Protein AF-A0A7J7ML33-F1 (afdb_monomer_lite)

Radius of gyration: 16.5 Å; chains: 1; bounding box: 50×35×47 Å

Sequence (182 aa):
MQATFITIQPHYPYSQLNVNDNNDATIRLLQSLNHAKVLHLCSLSTKIIAKQLRGDLSMSLSNLENLNLYTSLFKNEVKEIGSFILRTPDLRTLFLIQSIKDTQPNSTVASDIVSSEYWESLNHVFIHQLKMVKVSVFGSGGNNFLFLKCLVKHVKLLKELTILYSLGGVQTAQGIRQKLKK

Secondary structure (DSSP, 8-state):
-PPPEEEE-PPSS-----TTS--HHHHHHHHHHTT-SEEEEEHHHHHHHHHHHHH-SS---TT--EEEEE----HHHHHHHHHHHTT-TT--EEEE---GGG------S---PPPHHHHHHTHHHHTTT--EEEEEEETT-HHHHHHHHHHHHH-TT--EEEEEEE-TTS---EEEEEE---

Foldseek 3Di:
DDADEDEDDDDDDDPDPVLPDPDPVLVVVLVSLLRHQEYADEAVRLVSNLVVLVVDPPAANQSHQYYHYQDDCAPVCVSSVLSNLQRHQQHAEYEHHYDPVPPDDDPPPPRPQDDLVSLVVSLVRHLARHAEYEYEDEPPRNNVVSNVVSNVVRNPNHQWYWYFYDDPDDPDRDIDIDGDDD

pLDDT: mean 73.06, std 17.01, range [34.53, 93.88]

Structure (mmCIF, N/CA/C/O backbone):
data_AF-A0A7J7ML33-F1
#
_entry.id   AF-A0A7J7ML33-F1
#
loop_
_atom_site.group_PDB
_atom_site.id
_atom_site.type_symbol
_atom_site.label_atom_id
_atom_site.label_alt_id
_atom_site.label_comp_id
_atom_site.label_asym_id
_atom_site.label_entity_id
_atom_site.label_seq_id
_atom_site.pdbx_PDB_ins_code
_atom_site.Cartn_x
_atom_site.Cartn_y
_atom_site.Cartn_z
_atom_site.occupancy
_atom_site.B_iso_or_equiv
_atom_site.auth_seq_id
_atom_site.auth_comp_id
_atom_site.auth_asym_id
_atom_site.auth_atom_id
_atom_site.pdbx_PDB_model_num
ATOM 1 N N . MET A 1 1 ? -24.793 -8.110 -4.482 1.00 38.66 1 MET A N 1
ATOM 2 C CA . MET A 1 1 ? -23.817 -7.162 -5.066 1.00 38.66 1 MET A CA 1
ATOM 3 C C . MET A 1 1 ? -22.628 -7.969 -5.574 1.00 38.66 1 MET A C 1
ATOM 5 O O . MET A 1 1 ? -21.970 -8.601 -4.758 1.00 38.66 1 MET A O 1
ATOM 9 N N . GLN A 1 2 ? -22.410 -8.039 -6.890 1.00 41.44 2 GLN A N 1
ATOM 10 C CA . GLN A 1 2 ? -21.243 -8.716 -7.477 1.00 41.44 2 GLN A CA 1
ATOM 11 C C . GLN A 1 2 ? -19.985 -7.871 -7.217 1.00 41.44 2 GLN A C 1
ATOM 13 O O . GLN A 1 2 ? -20.019 -6.654 -7.383 1.00 41.44 2 GLN A O 1
ATOM 18 N N . ALA A 1 3 ? -18.899 -8.490 -6.751 1.00 44.09 3 ALA A N 1
ATOM 19 C CA . ALA A 1 3 ? -17.609 -7.819 -6.617 1.00 44.09 3 ALA A CA 1
ATOM 20 C C . ALA A 1 3 ? -16.869 -7.893 -7.957 1.00 44.09 3 ALA A C 1
ATOM 22 O O . ALA A 1 3 ? -16.643 -8.984 -8.474 1.00 44.09 3 ALA A O 1
ATOM 23 N N . THR A 1 4 ? -16.504 -6.741 -8.518 1.00 70.25 4 THR A N 1
ATOM 24 C CA . THR A 1 4 ? -15.703 -6.672 -9.745 1.00 70.25 4 THR A CA 1
ATOM 25 C C . THR A 1 4 ? -14.228 -6.842 -9.390 1.00 70.25 4 THR A C 1
ATOM 27 O O . THR A 1 4 ? -13.670 -6.039 -8.633 1.00 70.25 4 THR A O 1
ATOM 30 N N . PHE A 1 5 ? -13.611 -7.896 -9.926 1.00 60.81 5 PHE A N 1
ATOM 31 C CA . PHE A 1 5 ? -12.195 -8.219 -9.753 1.00 60.81 5 PHE A CA 1
ATOM 32 C C . PHE A 1 5 ? -11.435 -7.865 -11.028 1.00 60.81 5 PHE A C 1
ATOM 34 O O . PHE A 1 5 ? -11.774 -8.367 -12.098 1.00 60.81 5 PHE A O 1
ATOM 41 N N . ILE A 1 6 ? -10.394 -7.039 -10.914 1.00 75.00 6 ILE A N 1
ATOM 42 C CA . ILE A 1 6 ? -9.516 -6.716 -12.042 1.00 75.00 6 ILE A CA 1
ATOM 43 C C . ILE A 1 6 ? -8.103 -7.208 -11.728 1.00 75.00 6 ILE A C 1
ATOM 45 O O . ILE A 1 6 ? -7.482 -6.810 -10.740 1.00 75.00 6 ILE A O 1
ATOM 49 N N . THR A 1 7 ? -7.595 -8.090 -12.588 1.00 65.94 7 THR A N 1
ATOM 50 C CA . THR A 1 7 ? -6.215 -8.583 -12.539 1.00 65.94 7 THR A CA 1
ATOM 51 C C . THR A 1 7 ? -5.522 -8.202 -13.834 1.00 65.94 7 THR A C 1
ATOM 53 O O . THR A 1 7 ? -5.966 -8.599 -14.908 1.00 65.94 7 THR A O 1
ATOM 56 N N . ILE A 1 8 ? -4.431 -7.442 -13.733 1.00 66.75 8 ILE A N 1
ATOM 57 C CA . ILE A 1 8 ? -3.614 -7.070 -14.890 1.00 66.75 8 ILE A CA 1
ATOM 58 C C . ILE A 1 8 ? -2.278 -7.796 -14.753 1.00 66.75 8 ILE A C 1
ATOM 60 O O . ILE A 1 8 ? -1.434 -7.431 -13.932 1.00 66.75 8 ILE A O 1
ATOM 64 N N . GLN A 1 9 ? -2.106 -8.855 -15.545 1.00 51.16 9 GLN A N 1
ATOM 65 C CA . GLN A 1 9 ? -0.847 -9.586 -15.668 1.00 51.16 9 GLN A CA 1
ATOM 66 C C . GLN A 1 9 ? -0.176 -9.252 -17.005 1.00 51.16 9 GLN A C 1
ATOM 68 O O . GLN A 1 9 ? -0.860 -9.168 -18.025 1.00 51.16 9 GLN A O 1
ATOM 73 N N . PRO A 1 10 ? 1.152 -9.062 -17.035 1.00 45.62 10 PRO A N 1
ATOM 74 C CA . PRO A 1 10 ? 1.865 -8.872 -18.283 1.00 45.62 10 PRO A CA 1
ATOM 75 C C . PRO A 1 10 ? 1.977 -10.219 -19.004 1.00 45.62 10 PRO A C 1
ATOM 77 O O . PRO A 1 10 ? 2.482 -11.191 -18.441 1.00 45.62 10 PRO A O 1
ATOM 80 N N . HIS A 1 11 ? 1.547 -10.265 -20.263 1.00 40.59 11 HIS A N 1
ATOM 81 C CA . HIS A 1 11 ? 1.938 -11.335 -21.174 1.00 40.59 11 HIS A CA 1
ATOM 82 C C . HIS A 1 11 ? 3.412 -11.112 -21.547 1.00 40.59 11 HIS A C 1
ATOM 84 O O . HIS A 1 11 ? 3.773 -10.062 -22.079 1.00 40.59 11 HIS A O 1
ATOM 90 N N . TYR A 1 12 ? 4.287 -12.063 -21.215 1.00 34.53 12 TYR A N 1
ATOM 91 C CA . TYR A 1 12 ? 5.678 -12.037 -21.675 1.00 34.53 12 TYR A CA 1
ATOM 92 C C . TYR A 1 12 ? 5.764 -12.419 -23.170 1.00 34.53 12 TYR A C 1
ATOM 94 O O . TYR A 1 12 ? 4.980 -13.272 -23.593 1.00 34.53 12 TYR A O 1
ATOM 102 N N . PRO A 1 13 ? 6.735 -11.882 -23.945 1.00 43.66 13 PRO A N 1
ATOM 103 C CA . PRO A 1 13 ? 7.772 -10.930 -23.547 1.00 43.66 13 PRO A CA 1
ATOM 104 C C . PRO A 1 13 ? 7.552 -9.530 -24.154 1.00 43.66 13 PRO A C 1
ATOM 106 O O . PRO A 1 13 ? 7.357 -9.379 -25.352 1.00 43.66 13 PRO A O 1
ATOM 109 N N . TYR A 1 14 ? 7.651 -8.499 -23.312 1.00 43.28 14 TYR A N 1
ATOM 110 C CA . TYR A 1 14 ? 8.005 -7.121 -23.684 1.00 43.28 14 TYR A CA 1
ATOM 111 C C . TYR A 1 14 ? 7.384 -6.537 -24.969 1.00 43.28 14 TYR A C 1
ATOM 113 O O . TYR A 1 14 ? 8.100 -6.023 -25.826 1.00 43.28 14 TYR A O 1
ATOM 121 N N . SER A 1 15 ? 6.059 -6.473 -25.079 1.00 36.44 15 SER A N 1
ATOM 122 C CA . SER A 1 15 ? 5.465 -5.419 -25.907 1.00 36.44 15 SER A CA 1
ATOM 123 C C . SER A 1 15 ? 5.422 -4.142 -25.077 1.00 36.44 15 SER A C 1
ATOM 125 O O . SER A 1 15 ? 4.685 -4.044 -24.093 1.00 36.44 15 SER A O 1
ATOM 127 N N . GLN A 1 16 ? 6.271 -3.191 -25.456 1.00 39.41 16 GLN A N 1
ATOM 128 C CA . GLN A 1 16 ? 6.279 -1.829 -24.951 1.00 39.41 16 GLN A CA 1
ATOM 129 C C . GLN A 1 16 ? 4.852 -1.271 -25.003 1.00 39.41 16 GLN A C 1
ATOM 131 O O . GLN A 1 16 ? 4.360 -0.891 -26.063 1.00 39.41 16 GLN A O 1
ATOM 136 N N . LEU A 1 17 ? 4.179 -1.195 -23.854 1.00 40.09 17 LEU A N 1
ATOM 137 C CA . LEU A 1 17 ? 3.131 -0.201 -23.686 1.00 40.09 17 LEU A CA 1
ATOM 138 C C . LEU A 1 17 ? 3.865 1.137 -23.726 1.00 40.09 17 LEU A C 1
ATOM 140 O O . LEU A 1 17 ? 4.398 1.600 -22.719 1.00 40.09 17 LEU A O 1
ATOM 144 N N . ASN A 1 18 ? 3.998 1.698 -24.926 1.00 38.00 18 ASN A N 1
ATOM 145 C CA . ASN A 1 18 ? 4.492 3.045 -25.120 1.00 38.00 18 ASN A CA 1
ATOM 146 C C . ASN A 1 18 ? 3.390 3.988 -24.627 1.00 38.00 18 ASN A C 1
ATOM 148 O O . ASN A 1 18 ? 2.486 4.376 -25.361 1.00 38.00 18 ASN A O 1
ATOM 152 N N . VAL A 1 19 ? 3.415 4.277 -23.325 1.00 44.84 19 VAL A N 1
ATOM 153 C CA . VAL A 1 19 ? 2.454 5.139 -22.620 1.00 44.84 19 VAL A CA 1
ATOM 154 C C . VAL A 1 19 ? 2.771 6.618 -22.887 1.00 44.84 19 VAL A C 1
ATOM 156 O O . VAL A 1 19 ? 2.958 7.409 -21.955 1.00 44.84 19 VAL A O 1
ATOM 159 N N . ASN A 1 20 ? 2.917 6.956 -24.167 1.00 43.97 20 ASN A N 1
ATOM 160 C CA . ASN A 1 20 ? 2.965 8.323 -24.674 1.00 43.97 20 ASN A CA 1
ATOM 161 C C . ASN A 1 20 ? 1.763 8.653 -25.563 1.00 43.97 20 ASN A C 1
ATOM 163 O O . ASN A 1 20 ? 1.494 9.833 -25.755 1.00 43.97 20 ASN A O 1
ATOM 167 N N . ASP A 1 21 ? 0.993 7.655 -25.999 1.00 45.62 21 ASP A N 1
ATOM 168 C CA . ASP A 1 21 ? -0.272 7.914 -26.669 1.00 45.62 21 ASP A CA 1
ATOM 169 C C . ASP A 1 21 ? -1.417 7.838 -25.666 1.00 45.62 21 ASP A C 1
ATOM 171 O O . ASP A 1 21 ? -1.584 6.864 -24.924 1.00 45.62 21 ASP A O 1
ATOM 175 N N . ASN A 1 22 ? -2.203 8.907 -25.659 1.00 53.00 22 ASN A N 1
ATOM 176 C CA . ASN A 1 22 ? -3.449 9.106 -24.934 1.00 53.00 22 ASN A CA 1
ATOM 177 C C . ASN A 1 22 ? -4.541 8.169 -25.501 1.00 53.00 22 ASN A C 1
ATOM 179 O O . ASN A 1 22 ? -5.593 8.601 -25.963 1.00 53.00 22 ASN A O 1
ATOM 183 N N . ASN A 1 23 ? -4.238 6.872 -25.571 1.00 63.03 23 ASN A N 1
ATOM 184 C CA . ASN A 1 23 ? -5.041 5.879 -26.260 1.00 63.03 23 ASN A CA 1
ATOM 185 C C . ASN A 1 23 ? -6.298 5.581 -25.445 1.00 63.03 23 ASN A C 1
ATOM 187 O O . ASN A 1 23 ? -6.225 5.321 -24.243 1.00 63.03 23 ASN A O 1
ATOM 191 N N . ASP A 1 24 ? -7.438 5.550 -26.135 1.00 68.75 24 ASP A N 1
ATOM 192 C CA . ASP A 1 24 ? -8.776 5.197 -25.634 1.00 68.75 24 ASP A CA 1
ATOM 193 C C . ASP A 1 24 ? -8.754 3.952 -24.716 1.00 68.75 24 ASP A C 1
ATOM 195 O O . ASP A 1 24 ? -9.444 3.884 -23.702 1.00 68.75 24 ASP A O 1
ATOM 199 N N . ALA A 1 25 ? -7.852 3.000 -24.982 1.00 71.81 25 ALA A N 1
ATOM 200 C CA . ALA A 1 25 ? -7.611 1.829 -24.138 1.00 71.81 25 ALA A CA 1
ATOM 201 C C . ALA A 1 25 ? -7.177 2.163 -22.695 1.00 71.81 25 ALA A C 1
ATOM 203 O O . ALA A 1 25 ? -7.656 1.531 -21.755 1.00 71.81 25 ALA A O 1
ATOM 204 N N . THR A 1 26 ? -6.301 3.150 -22.496 1.00 70.69 26 THR A N 1
ATOM 205 C CA . THR A 1 26 ? -5.850 3.585 -21.164 1.00 70.69 26 THR A CA 1
ATOM 206 C C . THR A 1 26 ? -6.989 4.258 -20.410 1.00 70.69 26 THR A C 1
ATOM 208 O O . THR A 1 26 ? -7.211 3.945 -19.244 1.00 70.69 26 THR A O 1
ATOM 211 N N . ILE A 1 27 ? -7.759 5.122 -21.077 1.00 74.00 27 ILE A N 1
ATOM 212 C CA . ILE A 1 27 ? -8.920 5.795 -20.477 1.00 74.00 27 ILE A CA 1
ATOM 213 C C . ILE A 1 27 ? -9.977 4.766 -20.072 1.00 74.00 27 ILE A C 1
ATOM 215 O O . ILE A 1 27 ? -10.438 4.779 -18.933 1.00 74.00 27 ILE A O 1
ATOM 219 N N . ARG A 1 28 ? -10.308 3.818 -20.955 1.00 79.31 28 ARG A N 1
ATOM 220 C CA . ARG A 1 28 ? -11.241 2.721 -20.653 1.00 79.31 28 ARG A CA 1
ATOM 221 C C . ARG A 1 28 ? -10.748 1.840 -19.511 1.00 79.31 28 ARG A C 1
ATOM 223 O O . ARG A 1 28 ? -11.540 1.445 -18.658 1.00 79.31 28 ARG A O 1
ATOM 230 N N . LEU A 1 29 ? -9.445 1.556 -19.460 1.00 81.31 29 LEU A N 1
ATOM 231 C CA . LEU A 1 29 ? -8.845 0.818 -18.354 1.00 81.31 29 LEU A CA 1
ATOM 232 C C . LEU A 1 29 ? -9.022 1.586 -17.042 1.00 81.31 29 LEU A C 1
ATOM 234 O O . LEU A 1 29 ? -9.549 1.024 -16.087 1.00 81.31 29 LEU A O 1
ATOM 238 N N . LEU A 1 30 ? -8.677 2.871 -17.001 1.00 79.31 30 LEU A N 1
ATOM 239 C CA . LEU A 1 30 ? -8.864 3.719 -15.823 1.00 79.31 30 LEU A CA 1
ATOM 240 C C . LEU A 1 30 ? -10.341 3.794 -15.396 1.00 79.31 30 LEU A C 1
ATOM 242 O O . LEU A 1 30 ? -10.653 3.576 -14.227 1.00 79.31 30 LEU A O 1
ATOM 246 N N . GLN A 1 31 ? -11.265 3.992 -16.336 1.00 81.81 31 GLN A N 1
ATOM 247 C CA . GLN A 1 31 ? -12.707 3.965 -16.065 1.00 81.81 31 GL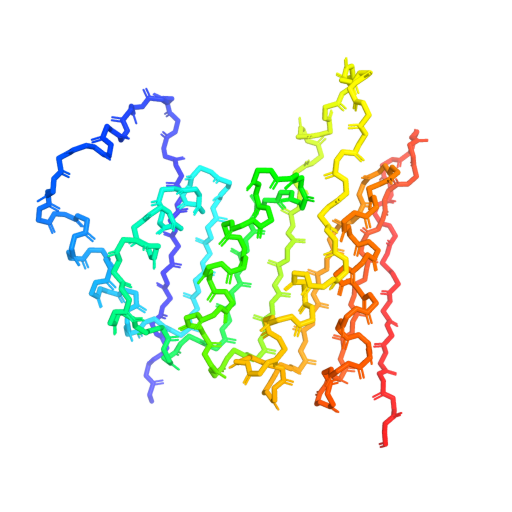N A CA 1
ATOM 248 C C . GLN A 1 31 ? -13.156 2.622 -15.475 1.00 81.81 31 GLN A C 1
ATOM 250 O O . GLN A 1 31 ? -13.932 2.598 -14.523 1.00 81.81 31 GLN A O 1
ATOM 255 N N . SER A 1 32 ? -12.633 1.499 -15.976 1.00 82.19 32 SER A N 1
ATOM 256 C CA . SER A 1 32 ? -12.943 0.179 -15.417 1.00 82.19 32 SER A CA 1
ATOM 257 C C . SER A 1 32 ? -12.444 0.023 -13.974 1.00 82.19 32 SER A C 1
ATOM 259 O O . SER A 1 32 ? -13.132 -0.579 -13.146 1.00 82.19 32 SER A O 1
ATOM 261 N N . LEU A 1 33 ? -11.297 0.628 -13.638 1.00 85.19 33 LEU A N 1
ATOM 262 C CA . LEU A 1 33 ? -10.749 0.613 -12.280 1.00 85.19 33 LEU A CA 1
ATOM 263 C C . LEU A 1 33 ? -11.641 1.369 -11.289 1.00 85.19 33 LEU A C 1
ATOM 265 O O . LEU A 1 33 ? -11.723 0.949 -10.136 1.00 85.19 33 LEU A O 1
ATOM 269 N N . ASN A 1 34 ? -12.360 2.412 -11.720 1.00 82.88 34 ASN A N 1
ATOM 270 C CA . ASN A 1 34 ? -13.281 3.151 -10.845 1.00 82.88 34 ASN A CA 1
ATOM 271 C C . ASN A 1 34 ? -14.412 2.275 -10.293 1.00 82.88 34 ASN A C 1
ATOM 273 O O . ASN A 1 34 ? -14.996 2.617 -9.269 1.00 82.88 34 ASN A O 1
ATOM 277 N N . HIS A 1 35 ? -14.730 1.152 -10.938 1.00 85.00 35 HIS A N 1
ATOM 278 C CA . HIS A 1 35 ? -15.756 0.210 -10.484 1.00 85.00 35 HIS A CA 1
ATOM 279 C C . HIS A 1 35 ? -15.173 -1.030 -9.793 1.00 85.00 35 HIS A C 1
ATOM 281 O O . HIS A 1 35 ? -15.924 -1.879 -9.305 1.00 85.00 35 HIS A O 1
ATOM 287 N N . ALA A 1 36 ? -13.847 -1.167 -9.763 1.00 89.31 36 ALA A N 1
ATOM 288 C CA . ALA A 1 36 ? -13.191 -2.321 -9.179 1.00 89.31 36 ALA A CA 1
ATOM 289 C C . ALA A 1 36 ? -13.239 -2.259 -7.653 1.00 89.31 36 ALA A C 1
ATOM 291 O O . ALA A 1 36 ? -12.930 -1.234 -7.052 1.00 89.31 36 ALA A O 1
ATOM 292 N N . LYS A 1 37 ? -13.551 -3.397 -7.027 1.00 92.44 37 LYS A N 1
ATOM 293 C CA . LYS A 1 37 ? -13.383 -3.573 -5.576 1.00 92.44 37 LYS A CA 1
ATOM 294 C C . LYS A 1 37 ? -12.017 -4.126 -5.213 1.00 92.44 37 LYS A C 1
ATOM 296 O O . LYS A 1 37 ? -11.530 -3.905 -4.105 1.00 92.44 37 LYS A O 1
ATOM 301 N N . VAL A 1 38 ? -11.422 -4.874 -6.137 1.00 92.44 38 VAL A N 1
ATOM 302 C CA . VAL A 1 38 ? -10.157 -5.572 -5.941 1.00 92.44 38 VAL A CA 1
ATOM 303 C C . VAL A 1 38 ? -9.276 -5.369 -7.163 1.00 92.44 38 VAL A C 1
ATOM 305 O O . VAL A 1 38 ? -9.716 -5.616 -8.289 1.00 92.44 38 VAL A O 1
ATOM 308 N N . LEU A 1 39 ? -8.031 -4.957 -6.926 1.00 92.19 39 LEU A N 1
ATOM 309 C CA . LEU A 1 39 ? -7.048 -4.694 -7.967 1.00 92.19 39 LEU A CA 1
ATOM 310 C C . LEU A 1 39 ? -5.731 -5.406 -7.665 1.00 92.19 39 LEU A C 1
ATOM 312 O O . LEU A 1 39 ? -5.140 -5.217 -6.602 1.00 92.19 39 LEU A O 1
ATOM 316 N N . HIS A 1 40 ? -5.266 -6.201 -8.628 1.00 91.44 40 HIS A N 1
ATOM 317 C CA . HIS A 1 40 ? -3.978 -6.889 -8.578 1.00 91.44 40 HIS A CA 1
ATOM 318 C C . HIS A 1 40 ? -3.087 -6.411 -9.723 1.00 91.44 40 HIS A C 1
ATOM 320 O O . HIS A 1 40 ? -3.443 -6.583 -10.892 1.00 91.44 40 HIS A O 1
ATOM 326 N N . LEU A 1 41 ? -1.923 -5.850 -9.389 1.00 88.38 41 LEU A N 1
ATOM 327 C CA . LEU A 1 41 ? -0.973 -5.299 -10.355 1.00 88.38 41 LEU A CA 1
ATOM 328 C C . LEU A 1 41 ? 0.424 -5.872 -10.157 1.00 88.38 41 LEU A C 1
ATOM 330 O O . LEU A 1 41 ? 0.940 -5.904 -9.041 1.00 88.38 41 LEU A O 1
ATOM 334 N N . CYS A 1 42 ? 1.076 -6.251 -11.253 1.00 86.12 42 CYS A N 1
ATOM 335 C CA . CYS A 1 42 ? 2.519 -6.478 -11.250 1.00 86.12 42 CYS A CA 1
ATOM 336 C C . CYS A 1 42 ? 3.298 -5.150 -11.190 1.00 86.12 42 CYS A C 1
ATOM 338 O O . CYS A 1 42 ? 2.726 -4.073 -11.381 1.00 86.12 42 CYS A O 1
ATOM 340 N N . SER A 1 43 ? 4.615 -5.217 -10.985 1.00 82.31 43 SER A N 1
ATOM 341 C CA . SER A 1 43 ? 5.498 -4.041 -10.954 1.00 82.31 43 SER A CA 1
ATOM 342 C C . SER A 1 43 ? 5.356 -3.152 -12.202 1.00 82.31 43 SER A C 1
ATOM 344 O O . SER A 1 43 ? 5.179 -1.940 -12.085 1.00 82.31 43 SER A O 1
ATOM 346 N N . LEU A 1 44 ? 5.321 -3.742 -13.405 1.00 82.56 44 LEU A N 1
ATOM 347 C CA . LEU A 1 44 ? 5.185 -2.980 -14.653 1.00 82.56 44 LEU A CA 1
ATOM 348 C C . LEU A 1 44 ? 3.837 -2.248 -14.744 1.00 82.56 44 LEU A C 1
ATOM 350 O O . LEU A 1 44 ? 3.800 -1.045 -15.001 1.00 82.56 44 LEU A O 1
ATOM 354 N N . SER A 1 45 ? 2.731 -2.951 -14.494 1.00 83.81 45 SER A N 1
ATOM 355 C CA . SER A 1 45 ? 1.388 -2.360 -14.528 1.00 83.81 45 SER A CA 1
ATOM 356 C C . SER A 1 45 ? 1.207 -1.299 -13.444 1.00 83.81 45 SER A C 1
ATOM 358 O O . SER A 1 45 ? 0.576 -0.276 -13.697 1.00 83.81 45 SER A O 1
ATOM 360 N N . THR A 1 46 ? 1.817 -1.497 -12.270 1.00 86.19 46 THR A N 1
ATOM 361 C CA . THR A 1 46 ? 1.850 -0.504 -11.186 1.00 86.19 46 THR A CA 1
ATOM 362 C C . THR A 1 46 ? 2.468 0.801 -11.678 1.00 86.19 46 THR A C 1
ATOM 364 O O . THR A 1 46 ? 1.857 1.852 -11.514 1.00 86.19 46 THR A O 1
ATOM 367 N N . LYS A 1 47 ? 3.626 0.745 -12.351 1.00 85.19 47 LYS A N 1
ATOM 368 C CA . LYS A 1 47 ? 4.303 1.931 -12.907 1.00 85.19 47 LYS A CA 1
ATOM 369 C C . LYS A 1 47 ? 3.464 2.644 -13.958 1.00 85.19 47 LYS A C 1
ATOM 371 O O . LYS A 1 47 ? 3.305 3.863 -13.898 1.00 85.19 47 LYS A O 1
ATOM 376 N N . ILE A 1 48 ? 2.905 1.881 -14.895 1.00 84.19 48 ILE A N 1
ATOM 377 C CA . ILE A 1 48 ? 2.084 2.418 -15.986 1.00 84.19 48 ILE A CA 1
ATOM 378 C C . ILE A 1 48 ? 0.860 3.148 -15.431 1.00 84.19 48 ILE A C 1
ATOM 380 O O . ILE A 1 48 ? 0.638 4.312 -15.760 1.00 84.19 48 ILE A O 1
ATOM 384 N N . ILE A 1 49 ? 0.100 2.496 -14.553 1.00 86.19 49 ILE A N 1
ATOM 385 C CA . ILE A 1 49 ? -1.136 3.060 -14.005 1.00 86.19 49 ILE A CA 1
ATOM 386 C C . ILE A 1 49 ? -0.822 4.223 -13.060 1.00 86.19 49 ILE A C 1
ATOM 388 O O . ILE A 1 49 ? -1.454 5.269 -13.153 1.00 86.19 49 ILE A O 1
ATOM 392 N N . ALA A 1 50 ? 0.200 4.109 -12.210 1.00 86.75 50 ALA A N 1
ATOM 393 C CA . ALA A 1 50 ? 0.606 5.200 -11.327 1.00 86.75 50 ALA A CA 1
ATOM 394 C C . ALA A 1 50 ? 1.034 6.466 -12.086 1.00 86.75 50 ALA A C 1
ATOM 396 O O . ALA A 1 50 ? 0.759 7.576 -11.630 1.00 86.75 50 ALA A O 1
ATOM 397 N N . LYS A 1 51 ? 1.700 6.329 -13.243 1.00 84.81 51 LYS A N 1
ATOM 398 C CA . LYS A 1 51 ? 2.036 7.475 -14.104 1.00 84.81 51 LYS A CA 1
ATOM 399 C C . LYS A 1 51 ? 0.765 8.199 -14.562 1.00 84.81 51 LYS A C 1
ATOM 401 O O . LYS A 1 51 ? 0.732 9.425 -14.533 1.00 84.81 51 LYS A O 1
ATOM 406 N N . GLN A 1 52 ? -0.280 7.449 -14.913 1.00 82.31 52 GLN A N 1
ATOM 407 C CA . GLN A 1 52 ? -1.574 8.008 -15.312 1.00 82.31 52 GLN A CA 1
ATOM 408 C C . GLN A 1 52 ? -2.304 8.682 -14.144 1.00 82.31 52 GLN A C 1
ATOM 410 O O . GLN A 1 52 ? -2.749 9.818 -14.269 1.00 82.31 52 GLN A O 1
ATOM 415 N N . LEU A 1 53 ? -2.326 8.044 -12.970 1.00 83.06 53 LEU A N 1
ATOM 416 C CA . LEU A 1 53 ? -2.952 8.593 -11.758 1.00 83.06 53 LEU A CA 1
ATOM 417 C C . LEU A 1 53 ? -2.311 9.901 -11.259 1.00 83.06 53 LEU A C 1
ATOM 419 O O . LEU A 1 53 ? -2.948 10.653 -10.518 1.00 83.06 53 LEU A O 1
ATOM 423 N N . ARG A 1 54 ? -1.049 10.172 -11.622 1.00 77.00 54 ARG A N 1
ATOM 424 C CA . ARG A 1 54 ? -0.383 11.456 -11.335 1.00 77.00 54 ARG A CA 1
ATOM 425 C C . ARG A 1 54 ? -0.791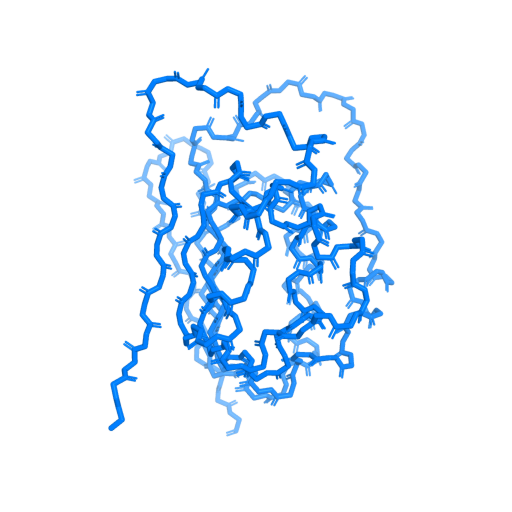 12.566 -12.296 1.00 77.00 54 ARG A C 1
ATOM 427 O O . ARG A 1 54 ? -0.785 13.721 -11.885 1.00 77.00 54 ARG A O 1
ATOM 434 N N . GLY A 1 55 ? -1.082 12.224 -13.550 1.00 69.94 55 GLY A N 1
ATOM 435 C CA . GLY A 1 55 ? -1.492 13.186 -14.572 1.00 69.94 55 GLY A CA 1
ATOM 436 C C . GLY A 1 55 ? -2.927 13.674 -14.385 1.00 69.94 55 GLY A C 1
ATOM 437 O O . GLY A 1 55 ? -3.227 14.811 -14.732 1.00 69.94 55 GLY A O 1
ATOM 438 N N . ASP A 1 56 ? -3.789 12.846 -13.791 1.00 71.00 56 ASP A N 1
ATOM 439 C CA . ASP A 1 56 ? -5.195 13.171 -13.560 1.00 71.00 56 ASP A CA 1
ATOM 440 C C . ASP A 1 56 ? -5.511 13.294 -12.064 1.00 71.00 56 ASP A C 1
ATOM 442 O O . ASP A 1 56 ? -5.642 12.307 -11.332 1.00 71.00 56 ASP A O 1
ATOM 446 N N . LEU A 1 57 ? -5.650 14.542 -11.602 1.00 64.25 57 LEU A N 1
ATOM 447 C CA . LEU A 1 57 ? -5.995 14.830 -10.215 1.00 64.25 57 LEU A CA 1
ATOM 448 C C . LEU A 1 57 ? -7.461 14.544 -9.857 1.00 64.25 57 LEU A C 1
ATOM 450 O O . LEU A 1 57 ? -7.772 14.474 -8.666 1.00 64.25 57 LEU A O 1
ATOM 454 N N . SER A 1 58 ? -8.334 14.364 -10.849 1.00 71.25 58 SER A N 1
ATOM 455 C CA . SER A 1 58 ? -9.775 14.162 -10.663 1.00 71.25 58 SER A CA 1
ATOM 456 C C . SER A 1 58 ? -10.159 12.697 -10.467 1.00 71.25 58 SER A C 1
ATOM 458 O O . SER A 1 58 ? -11.197 12.396 -9.876 1.00 71.25 58 SER A O 1
ATOM 460 N N . MET A 1 59 ? -9.304 11.775 -10.911 1.00 79.00 59 MET A N 1
ATOM 461 C CA . MET A 1 59 ? -9.571 10.351 -10.792 1.00 79.00 59 MET A CA 1
ATOM 462 C C . MET A 1 59 ? -9.592 9.912 -9.319 1.00 79.00 59 MET A C 1
ATOM 464 O O . MET A 1 59 ? -8.767 10.343 -8.512 1.00 79.00 59 MET A O 1
ATOM 468 N N . SER A 1 60 ? -10.530 9.037 -8.961 1.00 84.19 60 SER A N 1
ATOM 469 C CA . SER A 1 60 ? -10.649 8.443 -7.628 1.00 84.19 60 SER A CA 1
ATOM 470 C C . SER A 1 60 ? -11.054 6.979 -7.754 1.00 84.19 60 SER A C 1
ATOM 472 O O . SER A 1 60 ? -12.007 6.644 -8.450 1.00 84.19 60 SER A O 1
ATOM 474 N N . LEU A 1 61 ? -10.336 6.110 -7.053 1.00 87.56 61 LEU A N 1
ATOM 475 C CA . LEU A 1 61 ? -10.583 4.676 -6.933 1.00 87.56 61 LEU A CA 1
ATOM 476 C C . LEU A 1 61 ? -11.342 4.386 -5.626 1.00 87.56 61 LEU A C 1
ATOM 478 O O . LEU A 1 61 ? -10.968 3.497 -4.863 1.00 87.56 61 LEU A O 1
ATOM 482 N N . SER A 1 62 ? -12.395 5.155 -5.337 1.00 88.00 62 SER A N 1
ATOM 483 C CA . SER A 1 62 ? -13.177 5.044 -4.093 1.00 88.00 62 SER A CA 1
ATOM 484 C C . SER A 1 62 ? -13.900 3.707 -3.935 1.00 88.00 62 SER A C 1
ATOM 486 O O . SER A 1 62 ? -14.135 3.256 -2.827 1.00 88.00 62 SER A O 1
ATOM 488 N N . ASN A 1 63 ? -14.205 2.992 -5.018 1.00 89.38 63 ASN A N 1
ATOM 489 C CA . ASN A 1 63 ? -14.784 1.652 -4.885 1.00 89.38 63 ASN A CA 1
ATOM 490 C C . ASN A 1 63 ? -13.752 0.581 -4.502 1.00 89.38 63 ASN A C 1
ATOM 492 O O . ASN A 1 63 ? -14.140 -0.543 -4.170 1.00 89.38 63 ASN A O 1
ATOM 496 N N . LEU A 1 64 ? -12.456 0.907 -4.544 1.00 91.12 64 LEU A N 1
ATOM 497 C CA . LEU A 1 64 ? -11.395 -0.057 -4.325 1.00 91.12 64 LEU A CA 1
ATOM 498 C C . LEU A 1 64 ? -11.189 -0.331 -2.833 1.00 91.12 64 LEU A C 1
ATOM 500 O O . LEU A 1 64 ? -10.628 0.475 -2.096 1.00 91.12 64 LEU A O 1
ATOM 504 N N . GLU A 1 65 ? -11.579 -1.531 -2.409 1.00 92.81 65 GLU A N 1
ATOM 505 C CA . GLU A 1 65 ? -11.426 -1.995 -1.030 1.00 92.81 65 GLU A CA 1
ATOM 506 C C . GLU A 1 65 ? -10.112 -2.774 -0.832 1.00 92.81 65 GLU A C 1
ATOM 508 O O . GLU A 1 65 ? -9.549 -2.766 0.266 1.00 92.81 65 GLU A O 1
ATOM 513 N N . ASN A 1 66 ? -9.599 -3.430 -1.880 1.00 93.31 66 ASN A N 1
ATOM 514 C CA . ASN A 1 66 ? -8.414 -4.288 -1.812 1.00 93.31 66 ASN A CA 1
ATOM 515 C C . ASN A 1 66 ? -7.407 -3.958 -2.923 1.00 93.31 66 ASN A C 1
ATOM 517 O O . ASN A 1 66 ? -7.729 -4.047 -4.110 1.00 93.31 66 ASN A O 1
ATOM 521 N N . LEU A 1 67 ? -6.164 -3.674 -2.536 1.00 93.12 67 LEU A N 1
ATOM 522 C CA . LEU A 1 67 ? -5.071 -3.359 -3.452 1.00 93.12 67 LEU A CA 1
ATOM 523 C C . LEU A 1 67 ? -3.887 -4.303 -3.230 1.00 93.12 67 LEU A C 1
ATOM 525 O O . LEU A 1 67 ? -3.293 -4.319 -2.154 1.00 93.12 67 LEU A O 1
ATOM 529 N N . ASN A 1 68 ? -3.520 -5.043 -4.274 1.00 92.75 68 ASN A N 1
ATOM 530 C CA . ASN A 1 68 ? -2.358 -5.924 -4.300 1.00 92.75 68 ASN A CA 1
ATOM 531 C C . ASN A 1 68 ? -1.351 -5.440 -5.335 1.00 92.75 68 ASN A C 1
ATOM 533 O O . ASN A 1 68 ? -1.555 -5.605 -6.539 1.00 92.75 68 ASN A O 1
ATOM 537 N N . LEU A 1 69 ? -0.243 -4.885 -4.855 1.00 90.88 69 LEU A N 1
ATOM 538 C CA . LEU A 1 69 ? 0.866 -4.450 -5.688 1.00 90.88 69 LEU A CA 1
ATOM 539 C C . LEU A 1 69 ? 2.023 -5.431 -5.534 1.00 90.88 69 LEU A C 1
ATOM 541 O O . LEU A 1 69 ? 2.618 -5.554 -4.461 1.00 90.88 69 LEU A O 1
ATOM 545 N N . TYR A 1 70 ? 2.367 -6.110 -6.623 1.00 87.06 70 TYR A N 1
ATOM 546 C CA . TYR A 1 70 ? 3.562 -6.937 -6.691 1.00 87.06 70 TYR A CA 1
ATOM 547 C C . TYR A 1 70 ? 4.755 -6.073 -7.108 1.00 87.06 70 TYR A C 1
ATOM 549 O O . TYR A 1 70 ? 5.186 -6.095 -8.262 1.00 87.06 70 TYR A O 1
ATOM 557 N N . THR A 1 71 ? 5.211 -5.236 -6.179 1.00 81.69 71 THR A N 1
ATOM 558 C CA . THR A 1 71 ? 6.254 -4.225 -6.378 1.00 81.69 71 THR A CA 1
ATOM 559 C C . THR A 1 71 ? 7.130 -4.108 -5.131 1.00 81.69 71 THR A C 1
ATOM 561 O O . THR A 1 71 ? 6.731 -4.514 -4.038 1.00 81.69 71 THR A O 1
ATOM 564 N N . SER A 1 72 ? 8.320 -3.534 -5.281 1.00 76.12 72 SER A N 1
ATOM 565 C CA . SER A 1 72 ? 9.186 -3.154 -4.165 1.00 76.12 72 SER A CA 1
ATOM 566 C C . SER A 1 72 ? 8.881 -1.731 -3.680 1.00 76.12 72 SER A C 1
ATOM 568 O O . SER A 1 72 ? 8.311 -0.921 -4.407 1.00 76.12 72 SER A O 1
ATOM 570 N N . LEU A 1 73 ? 9.289 -1.414 -2.448 1.00 74.81 73 LEU A N 1
ATOM 571 C CA . LEU A 1 73 ? 9.309 -0.052 -1.889 1.00 74.81 73 LEU A CA 1
ATOM 572 C C . LEU A 1 73 ? 10.673 0.632 -2.135 1.00 74.81 73 LEU A C 1
ATOM 574 O O . LEU A 1 73 ? 11.215 1.322 -1.266 1.00 74.81 73 LEU A O 1
ATOM 578 N N . PHE A 1 74 ? 11.270 0.431 -3.313 1.00 70.81 74 PHE A N 1
ATOM 579 C CA . PHE A 1 74 ? 12.437 1.217 -3.722 1.00 70.81 74 PHE A CA 1
ATOM 580 C C . PHE A 1 74 ? 12.009 2.635 -4.123 1.00 70.81 74 PHE A C 1
ATOM 582 O O . PHE A 1 74 ? 10.834 2.898 -4.365 1.00 70.81 74 PHE A O 1
ATOM 589 N N . LYS A 1 75 ? 12.954 3.586 -4.119 1.00 66.56 75 LYS A N 1
ATOM 590 C CA . LYS A 1 75 ? 12.662 5.028 -4.240 1.00 66.56 75 LYS A CA 1
ATOM 591 C C . LYS A 1 75 ? 11.753 5.361 -5.418 1.00 66.56 75 LYS A C 1
ATOM 593 O O . LYS A 1 75 ? 10.856 6.188 -5.257 1.00 66.56 75 LYS A O 1
ATOM 598 N N . ASN A 1 76 ? 12.007 4.750 -6.576 1.00 68.31 76 ASN A N 1
ATOM 599 C CA . ASN A 1 76 ? 11.228 5.027 -7.772 1.00 68.31 76 ASN A CA 1
ATOM 600 C C . ASN A 1 76 ? 9.778 4.640 -7.497 1.00 68.31 76 ASN A C 1
ATOM 602 O O . ASN A 1 76 ? 8.936 5.518 -7.512 1.00 68.31 76 ASN A O 1
ATOM 606 N N . GLU A 1 77 ? 9.542 3.417 -7.033 1.00 77.69 77 GLU A N 1
ATOM 607 C CA . GLU A 1 77 ? 8.239 2.815 -6.768 1.00 77.69 77 GLU A CA 1
ATOM 608 C C . GLU A 1 77 ? 7.474 3.417 -5.574 1.00 77.69 77 GLU A C 1
ATOM 610 O O . GLU A 1 77 ? 6.249 3.297 -5.511 1.00 77.69 77 GLU A O 1
ATOM 615 N N . VAL A 1 78 ? 8.144 4.090 -4.629 1.00 81.94 78 VAL A N 1
ATOM 616 C CA . VAL A 1 78 ? 7.472 4.741 -3.485 1.00 81.94 78 VAL A CA 1
ATOM 617 C C . VAL A 1 78 ? 6.438 5.762 -3.957 1.00 81.94 78 VAL A C 1
ATOM 619 O O . VAL A 1 78 ? 5.325 5.800 -3.431 1.00 81.94 78 VAL A O 1
ATOM 622 N N . LYS A 1 79 ? 6.772 6.564 -4.976 1.00 83.62 79 LYS A N 1
ATOM 623 C CA . LYS A 1 79 ? 5.837 7.562 -5.513 1.00 83.62 79 LYS A CA 1
ATOM 624 C C . LYS A 1 79 ? 4.668 6.903 -6.242 1.00 83.62 79 LYS A C 1
ATOM 626 O O . LYS A 1 79 ? 3.558 7.430 -6.222 1.00 83.62 79 LYS A O 1
ATOM 631 N N . GLU A 1 80 ? 4.897 5.760 -6.882 1.00 86.75 80 GLU A N 1
ATOM 632 C CA . GLU A 1 80 ? 3.863 4.969 -7.546 1.00 86.75 80 GLU A CA 1
ATOM 633 C C . GLU A 1 80 ? 2.861 4.467 -6.512 1.00 86.75 80 GLU A C 1
ATOM 635 O O . GLU A 1 80 ? 1.665 4.722 -6.638 1.00 86.75 80 GLU A O 1
ATOM 640 N N . ILE A 1 81 ? 3.353 3.836 -5.449 1.00 88.06 81 ILE A N 1
ATOM 641 C CA . ILE A 1 81 ? 2.524 3.324 -4.357 1.00 88.06 81 ILE A CA 1
ATOM 642 C C . ILE A 1 81 ? 1.757 4.469 -3.691 1.00 88.06 81 ILE A C 1
ATOM 644 O O . ILE A 1 81 ? 0.547 4.367 -3.503 1.00 88.06 81 ILE A O 1
ATOM 648 N N . GLY A 1 82 ? 2.429 5.589 -3.409 1.00 86.75 82 GLY A N 1
ATOM 649 C CA . GLY A 1 82 ? 1.786 6.773 -2.848 1.00 86.75 82 GLY A CA 1
ATOM 650 C C . GLY A 1 82 ? 0.661 7.319 -3.732 1.00 86.75 82 GLY A C 1
ATOM 651 O O . GLY A 1 82 ? -0.390 7.690 -3.217 1.00 86.75 82 GLY A O 1
ATOM 652 N N . SER A 1 83 ? 0.824 7.299 -5.060 1.00 87.00 83 SER A N 1
ATOM 653 C CA . SER A 1 83 ? -0.235 7.735 -5.981 1.00 87.00 83 SER A CA 1
ATOM 654 C C . SER A 1 83 ? -1.479 6.845 -5.940 1.00 87.00 83 SER A C 1
ATOM 656 O O . SER A 1 83 ? -2.586 7.370 -5.993 1.00 87.00 83 SER A O 1
ATOM 658 N N . PHE A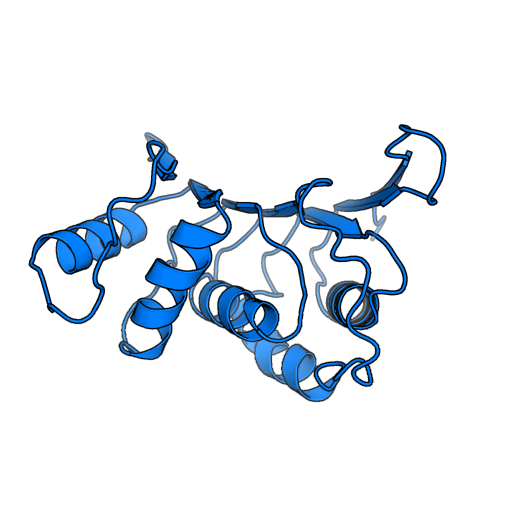 1 84 ? -1.328 5.526 -5.772 1.00 89.44 84 PHE A N 1
ATOM 659 C CA . PHE A 1 84 ? -2.476 4.640 -5.553 1.00 89.44 84 PHE A CA 1
ATOM 660 C C . PHE A 1 84 ? -3.156 4.938 -4.227 1.00 89.44 84 PHE A C 1
ATOM 662 O O . PHE A 1 84 ? -4.366 5.115 -4.175 1.00 89.44 84 PHE A O 1
ATOM 669 N N . ILE A 1 85 ? -2.354 5.039 -3.174 1.00 87.50 85 ILE A N 1
ATOM 670 C CA . ILE A 1 85 ? -2.811 5.289 -1.814 1.00 87.50 85 ILE A CA 1
ATOM 671 C C . ILE A 1 85 ? -3.673 6.562 -1.730 1.00 87.50 85 ILE A C 1
ATOM 673 O O . ILE A 1 85 ? -4.749 6.540 -1.137 1.00 87.50 85 ILE A O 1
ATOM 677 N N . LEU A 1 86 ? -3.245 7.653 -2.374 1.00 87.06 86 LEU A N 1
ATOM 678 C CA . LEU A 1 86 ? -3.998 8.915 -2.428 1.00 87.06 86 LEU A CA 1
ATOM 679 C C . LEU A 1 86 ? -5.322 8.813 -3.195 1.00 87.06 86 LEU A C 1
ATOM 681 O O . LEU A 1 86 ? -6.177 9.685 -3.079 1.00 87.06 86 LEU A O 1
ATOM 685 N N . ARG A 1 87 ? -5.485 7.783 -4.020 1.00 87.94 87 ARG A N 1
ATOM 686 C CA . ARG A 1 87 ? -6.652 7.602 -4.885 1.00 87.94 87 ARG A CA 1
ATOM 687 C C . ARG A 1 87 ? -7.631 6.585 -4.323 1.00 87.94 87 ARG A C 1
ATOM 689 O O . ARG A 1 87 ? -8.700 6.436 -4.893 1.00 87.94 87 ARG A O 1
ATOM 696 N N . THR A 1 88 ? -7.300 5.894 -3.237 1.00 89.44 88 THR A N 1
ATOM 697 C CA . THR A 1 88 ? -8.096 4.787 -2.687 1.00 89.44 88 THR A CA 1
ATOM 698 C C . THR A 1 88 ? -8.562 5.110 -1.261 1.00 89.44 88 THR A C 1
ATOM 700 O O . THR A 1 88 ? -8.042 4.532 -0.303 1.00 89.44 88 THR A O 1
ATOM 703 N N . PRO A 1 89 ? -9.504 6.053 -1.078 1.00 88.25 89 PRO A N 1
ATOM 704 C CA . PRO A 1 89 ? -9.924 6.499 0.255 1.00 88.25 89 PRO A CA 1
ATOM 705 C C . PRO A 1 89 ? -10.633 5.410 1.077 1.00 88.25 89 PRO A C 1
ATOM 707 O O . PRO A 1 89 ? -10.548 5.400 2.306 1.00 88.25 89 PRO A O 1
ATOM 710 N N . ASP A 1 90 ? -11.284 4.456 0.410 1.00 90.38 90 ASP A N 1
ATOM 711 C CA . ASP A 1 90 ? -12.034 3.365 1.046 1.00 90.38 90 ASP A CA 1
ATOM 712 C C . ASP A 1 90 ? -11.228 2.058 1.150 1.00 90.38 90 ASP A C 1
ATOM 714 O O . ASP A 1 90 ? -11.783 0.977 1.380 1.00 90.38 90 ASP A O 1
ATOM 718 N N . LEU A 1 91 ? -9.900 2.143 1.005 1.00 91.94 91 LEU A N 1
ATOM 719 C CA . LEU A 1 91 ? -9.023 0.980 1.037 1.00 91.94 91 LEU A CA 1
ATOM 720 C C . LEU A 1 91 ? -9.046 0.298 2.413 1.00 91.94 91 LEU A C 1
ATOM 722 O O . LEU A 1 91 ? -8.779 0.904 3.450 1.00 91.94 91 LEU A O 1
ATOM 726 N N . ARG A 1 92 ? -9.312 -1.010 2.418 1.00 93.75 92 ARG A N 1
ATOM 727 C CA . ARG A 1 92 ? -9.388 -1.862 3.619 1.00 93.75 92 ARG A CA 1
ATOM 728 C C . ARG A 1 92 ? -8.225 -2.829 3.719 1.00 93.75 92 ARG A C 1
ATOM 730 O O . ARG A 1 92 ? -7.793 -3.136 4.834 1.00 93.75 92 ARG A O 1
ATOM 737 N N . THR A 1 93 ? 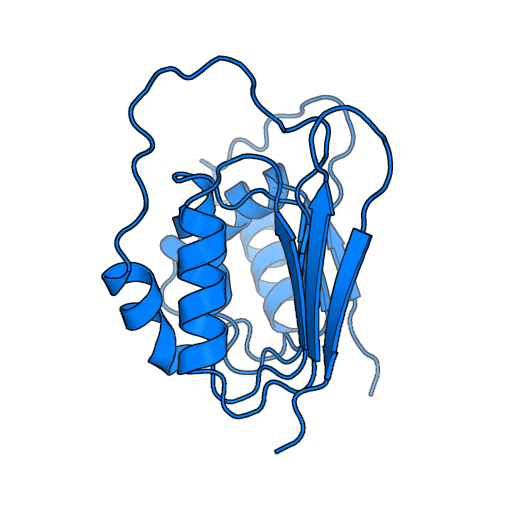-7.723 -3.278 2.575 1.00 93.88 93 THR A N 1
ATOM 738 C CA . THR A 1 93 ? -6.642 -4.257 2.484 1.00 93.88 93 THR A CA 1
ATOM 739 C C . THR A 1 93 ? -5.570 -3.768 1.523 1.00 93.88 93 THR A C 1
ATOM 741 O O . THR A 1 93 ? -5.867 -3.459 0.371 1.00 93.88 93 THR A O 1
ATOM 744 N N . LEU A 1 94 ? -4.319 -3.754 1.978 1.00 93.25 94 LEU A N 1
ATOM 745 C CA . LEU A 1 94 ? -3.161 -3.420 1.151 1.00 93.25 94 LEU A CA 1
ATOM 746 C C . LEU A 1 94 ? -2.110 -4.522 1.237 1.00 93.25 94 LEU A C 1
ATOM 748 O O . LEU A 1 94 ? -1.536 -4.729 2.311 1.00 93.25 94 LEU A O 1
ATOM 752 N N . PHE A 1 95 ? -1.809 -5.188 0.120 1.00 92.06 95 PHE A N 1
ATOM 753 C CA . PHE A 1 95 ? -0.633 -6.050 0.021 1.00 92.06 95 PHE A CA 1
ATOM 754 C C . PHE A 1 95 ? 0.431 -5.426 -0.884 1.00 92.06 95 PHE A C 1
ATOM 756 O O . PHE A 1 95 ? 0.175 -5.101 -2.042 1.00 92.06 95 PHE A O 1
ATOM 763 N N . LEU A 1 96 ? 1.643 -5.308 -0.347 1.00 89.88 96 LEU A N 1
ATOM 764 C CA . LEU A 1 96 ? 2.854 -4.918 -1.062 1.00 89.88 96 LEU A CA 1
ATOM 765 C C . LEU A 1 96 ? 3.800 -6.120 -1.063 1.00 89.88 96 LEU A C 1
ATOM 767 O O . LEU A 1 96 ? 4.413 -6.439 -0.042 1.00 89.88 96 LEU A O 1
ATOM 771 N N . ILE A 1 97 ? 3.855 -6.827 -2.190 1.00 85.19 97 ILE A N 1
ATOM 772 C CA . ILE A 1 97 ? 4.585 -8.088 -2.331 1.00 85.19 97 ILE A CA 1
ATOM 773 C C . ILE A 1 97 ? 5.711 -7.919 -3.352 1.00 85.19 97 ILE A C 1
ATOM 775 O O . ILE A 1 97 ? 5.517 -7.990 -4.558 1.00 85.19 97 ILE A O 1
ATOM 779 N N . GLN A 1 98 ? 6.920 -7.734 -2.862 1.00 78.25 98 GLN A N 1
ATOM 780 C CA . GLN A 1 98 ? 8.135 -7.730 -3.654 1.00 78.25 98 GLN A CA 1
ATOM 781 C C . GLN A 1 98 ? 8.464 -9.152 -4.132 1.00 78.25 98 GLN A C 1
ATOM 783 O O . GLN A 1 98 ? 8.404 -10.119 -3.368 1.00 78.25 98 GLN A O 1
ATOM 788 N N . SER A 1 99 ? 8.833 -9.281 -5.408 1.00 68.88 99 SER A N 1
ATOM 789 C CA . SER A 1 99 ? 9.377 -10.528 -5.943 1.00 68.88 99 SER A CA 1
ATOM 790 C C . SER A 1 99 ? 10.798 -10.739 -5.429 1.00 68.88 99 SER A C 1
ATOM 792 O O . SER A 1 99 ? 11.615 -9.820 -5.435 1.00 68.88 99 SER A O 1
ATOM 794 N N . ILE A 1 100 ? 11.126 -11.978 -5.061 1.00 61.75 100 ILE A N 1
ATOM 795 C CA . ILE A 1 100 ? 12.485 -12.371 -4.657 1.00 61.75 100 ILE A CA 1
ATOM 796 C C . ILE A 1 100 ? 13.481 -12.143 -5.806 1.00 61.75 100 ILE A C 1
ATOM 798 O O . ILE A 1 100 ? 14.642 -11.856 -5.563 1.00 61.75 100 ILE A O 1
ATOM 802 N N . LYS A 1 101 ? 13.033 -12.201 -7.069 1.00 59.78 101 LYS A N 1
ATOM 803 C CA . LYS A 1 101 ? 13.893 -11.938 -8.238 1.00 59.78 101 LYS A CA 1
ATOM 804 C C . LYS A 1 101 ? 14.257 -10.457 -8.405 1.00 59.78 101 LYS A C 1
ATOM 806 O O . LYS A 1 101 ? 15.205 -10.155 -9.119 1.00 59.78 101 LYS A O 1
ATOM 811 N N . ASP A 1 102 ? 13.536 -9.563 -7.726 1.00 55.62 102 ASP A N 1
ATOM 812 C CA . ASP A 1 102 ? 13.766 -8.116 -7.757 1.00 55.62 102 ASP A CA 1
ATOM 813 C C . ASP A 1 102 ? 14.706 -7.658 -6.628 1.00 55.62 102 ASP A C 1
ATOM 815 O O . ASP A 1 102 ? 14.863 -6.456 -6.396 1.00 55.62 102 ASP A O 1
ATOM 819 N N . THR A 1 103 ? 15.333 -8.584 -5.887 1.00 54.38 103 THR A N 1
ATOM 820 C CA . THR A 1 103 ? 16.443 -8.239 -4.994 1.00 54.38 103 THR A CA 1
ATOM 821 C C . THR A 1 103 ? 17.630 -7.848 -5.860 1.00 54.38 103 THR A C 1
ATOM 823 O O . THR A 1 103 ? 18.412 -8.706 -6.242 1.00 54.38 103 THR A O 1
ATOM 826 N N . GLN A 1 104 ? 17.742 -6.572 -6.217 1.00 50.66 104 GLN A N 1
ATOM 827 C CA . GLN A 1 104 ? 18.946 -6.012 -6.826 1.00 50.66 104 GLN A CA 1
ATOM 828 C C . GLN A 1 104 ? 20.128 -6.203 -5.863 1.00 50.66 104 GLN A C 1
ATOM 830 O O . GLN A 1 104 ? 20.138 -5.573 -4.802 1.00 50.66 104 GLN A O 1
ATOM 835 N N . PRO A 1 105 ? 21.138 -7.024 -6.195 1.00 43.56 105 PRO A N 1
ATOM 836 C CA . PRO A 1 105 ? 22.469 -6.792 -5.678 1.00 43.56 105 PRO A CA 1
ATOM 837 C C . PRO A 1 105 ? 23.108 -5.706 -6.569 1.00 43.56 105 PRO A C 1
ATOM 839 O O . PRO A 1 105 ? 22.904 -5.706 -7.780 1.00 43.56 105 PRO A O 1
ATOM 842 N N . ASN A 1 106 ? 23.897 -4.797 -5.994 1.00 41.16 106 ASN A N 1
ATOM 843 C CA . ASN A 1 106 ? 24.915 -3.972 -6.685 1.00 41.16 106 ASN A CA 1
ATOM 844 C C . ASN A 1 106 ? 24.679 -2.460 -6.866 1.00 41.16 106 ASN A C 1
ATOM 846 O O . ASN A 1 106 ? 25.562 -1.825 -7.437 1.00 41.16 106 ASN A O 1
ATOM 850 N N . SER A 1 107 ? 23.626 -1.813 -6.350 1.00 42.97 107 SER A N 1
ATOM 851 C CA . SER A 1 107 ? 23.658 -0.336 -6.300 1.00 42.97 107 SER A CA 1
ATOM 852 C C . SER A 1 107 ? 24.285 0.154 -4.992 1.00 42.97 107 SER A C 1
ATOM 854 O O . SER A 1 107 ? 23.596 0.387 -4.002 1.00 42.97 107 SER A O 1
ATOM 856 N N . THR A 1 108 ? 25.597 0.381 -5.011 1.00 39.38 108 THR A N 1
ATOM 857 C CA . THR A 1 108 ? 26.376 1.179 -4.039 1.00 39.38 108 THR A CA 1
ATOM 858 C C . THR A 1 108 ? 26.020 2.674 -4.074 1.00 39.38 108 THR A C 1
ATOM 860 O O . THR A 1 108 ? 26.814 3.530 -3.695 1.00 39.38 108 THR A O 1
ATOM 863 N N . VAL A 1 109 ? 24.821 3.018 -4.541 1.00 42.19 109 VAL A N 1
ATOM 864 C CA . VAL A 1 109 ? 24.305 4.380 -4.507 1.00 42.19 109 VAL A CA 1
ATOM 865 C C . VAL A 1 109 ? 23.605 4.518 -3.171 1.00 42.19 109 VAL A C 1
ATOM 867 O O . VAL A 1 109 ? 22.686 3.748 -2.887 1.00 42.19 109 VAL A O 1
ATOM 870 N N . ALA A 1 110 ? 24.099 5.446 -2.349 1.00 42.34 110 ALA A N 1
ATOM 871 C CA . ALA A 1 110 ? 23.489 5.872 -1.099 1.00 42.34 110 ALA A CA 1
ATOM 872 C C . ALA A 1 110 ? 21.967 5.724 -1.187 1.00 42.34 110 ALA A C 1
ATOM 874 O O . ALA A 1 110 ? 21.326 6.282 -2.077 1.00 42.34 110 ALA A O 1
ATOM 875 N N . SER A 1 111 ? 21.417 4.867 -0.328 1.00 50.81 111 SER A N 1
ATOM 876 C CA . SER A 1 111 ? 19.995 4.577 -0.294 1.00 50.81 111 SER A CA 1
ATOM 877 C C . SER A 1 111 ? 19.260 5.884 -0.027 1.00 50.81 111 SER A C 1
ATOM 879 O O . SER A 1 111 ? 19.191 6.335 1.116 1.00 50.81 111 SER A O 1
ATOM 881 N N . ASP A 1 112 ? 18.745 6.501 -1.082 1.00 56.09 112 ASP A N 1
ATOM 882 C CA . ASP A 1 112 ? 17.890 7.675 -1.008 1.00 56.09 112 ASP A CA 1
ATOM 883 C C . ASP A 1 112 ? 16.550 7.243 -0.406 1.00 56.09 112 ASP A C 1
ATOM 885 O O . ASP A 1 112 ? 15.560 6.967 -1.094 1.00 56.09 112 ASP A O 1
ATOM 889 N N . ILE A 1 113 ? 16.570 7.101 0.914 1.00 62.28 113 ILE A N 1
ATOM 890 C CA . ILE A 1 113 ? 15.417 6.867 1.760 1.00 62.28 113 ILE A CA 1
ATOM 891 C C . ILE A 1 113 ? 14.476 8.048 1.531 1.00 62.28 113 ILE A C 1
ATOM 893 O O . ILE A 1 113 ? 14.846 9.207 1.718 1.00 62.28 113 ILE A O 1
ATOM 897 N N . VAL A 1 114 ? 13.257 7.756 1.090 1.00 69.44 114 VAL A N 1
ATOM 898 C CA . VAL A 1 114 ? 12.206 8.764 0.995 1.00 69.44 114 VAL A CA 1
ATOM 899 C C . VAL A 1 114 ? 11.944 9.281 2.405 1.00 69.44 114 VAL A C 1
ATOM 901 O O . VAL A 1 114 ? 11.818 8.482 3.333 1.00 69.44 114 VAL A O 1
ATOM 904 N N . SER A 1 115 ? 11.891 10.605 2.578 1.00 72.12 115 SER A N 1
ATOM 905 C CA . SER A 1 115 ? 11.744 11.203 3.904 1.00 72.12 115 SER A CA 1
ATOM 906 C C . SER A 1 115 ? 10.482 10.687 4.595 1.00 72.12 115 SER A C 1
ATOM 908 O O . SER A 1 115 ? 9.457 10.415 3.964 1.00 72.12 115 SER A O 1
ATOM 910 N N . SER A 1 116 ? 10.533 10.566 5.922 1.00 73.94 116 SER A N 1
ATOM 911 C CA . SER A 1 116 ? 9.344 10.230 6.710 1.00 73.94 1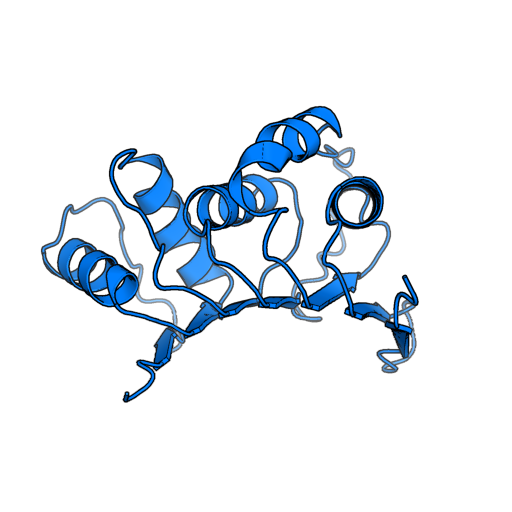16 SER A CA 1
ATOM 912 C C . SER A 1 116 ? 8.197 11.209 6.455 1.00 73.94 116 SER A C 1
ATOM 914 O O . SER A 1 116 ? 7.041 10.805 6.463 1.00 73.94 116 SER A O 1
ATOM 916 N N . GLU A 1 117 ? 8.521 12.471 6.166 1.00 80.62 117 GLU A N 1
ATOM 917 C CA . GLU A 1 117 ? 7.573 13.540 5.834 1.00 80.62 117 GLU A CA 1
ATOM 918 C C . GLU A 1 117 ? 6.700 13.201 4.623 1.00 80.62 117 GLU A C 1
ATOM 920 O O . GLU A 1 117 ? 5.514 13.520 4.620 1.00 80.62 117 GLU A O 1
ATOM 925 N N . TYR A 1 118 ? 7.243 12.503 3.618 1.00 83.06 118 TYR A N 1
ATOM 926 C CA . TYR A 1 118 ? 6.447 12.068 2.471 1.00 83.06 118 TYR A CA 1
ATOM 927 C C . TYR A 1 118 ? 5.317 11.143 2.919 1.00 83.06 118 TYR A C 1
ATOM 929 O O . TYR A 1 118 ? 4.156 11.389 2.609 1.00 83.06 118 TYR A O 1
ATOM 937 N N . TRP A 1 119 ? 5.631 10.112 3.704 1.00 80.94 119 TRP A N 1
ATOM 938 C CA . TRP A 1 119 ? 4.620 9.184 4.207 1.00 80.94 119 TRP A CA 1
ATOM 939 C C . TRP A 1 119 ? 3.635 9.856 5.163 1.00 80.94 119 TRP A C 1
ATOM 941 O O . TRP A 1 119 ? 2.450 9.533 5.137 1.00 80.94 119 TRP A O 1
ATOM 951 N N . GLU A 1 120 ? 4.111 10.802 5.972 1.00 81.62 120 GLU A N 1
ATOM 952 C CA . GLU A 1 120 ? 3.270 11.615 6.854 1.00 81.62 120 GLU A CA 1
ATOM 953 C C . GLU A 1 120 ? 2.282 12.477 6.046 1.00 81.62 120 GLU A C 1
ATOM 955 O O . GLU A 1 120 ? 1.121 12.585 6.428 1.00 81.62 120 GLU A O 1
ATOM 960 N N . SER A 1 121 ? 2.683 13.005 4.883 1.00 81.88 121 SER A N 1
ATOM 961 C CA . SER A 1 121 ? 1.791 13.784 4.007 1.00 81.88 121 SER A CA 1
ATOM 962 C C . SER A 1 121 ? 0.652 12.957 3.393 1.00 81.88 121 SER A C 1
ATOM 964 O O . SER A 1 121 ? -0.425 13.489 3.132 1.00 81.88 121 SER A O 1
ATOM 966 N N . LEU A 1 122 ? 0.845 11.642 3.216 1.00 75.62 122 LEU A N 1
ATOM 967 C CA . LEU A 1 122 ? -0.183 10.735 2.683 1.00 75.62 122 LEU A CA 1
ATOM 968 C C . LEU A 1 122 ? -1.229 10.324 3.733 1.00 75.62 122 LEU A C 1
ATOM 970 O O . LEU A 1 122 ? -2.245 9.715 3.389 1.00 75.62 122 LEU A O 1
ATOM 974 N N . ASN A 1 123 ? -0.989 10.632 5.012 1.00 69.44 123 ASN A N 1
ATOM 975 C CA . ASN A 1 123 ? -1.768 10.136 6.146 1.00 69.44 123 ASN A CA 1
ATOM 976 C C . ASN A 1 123 ? -3.264 10.471 6.049 1.00 69.44 123 ASN A C 1
ATOM 978 O O . ASN A 1 123 ? -4.118 9.640 6.343 1.00 69.44 123 ASN A O 1
ATOM 982 N N . HIS A 1 124 ? -3.601 11.660 5.560 1.00 68.06 124 HIS A N 1
ATOM 983 C CA . HIS A 1 124 ? -4.977 12.152 5.577 1.00 68.06 124 HIS A CA 1
ATOM 984 C C . HIS A 1 124 ? -5.957 11.384 4.674 1.00 68.06 124 HIS A C 1
ATOM 986 O O . HIS A 1 124 ? -7.162 11.567 4.818 1.00 68.06 124 HIS A O 1
ATOM 992 N N . VAL A 1 125 ? -5.482 10.541 3.748 1.00 66.62 125 VAL A N 1
ATOM 993 C CA . VAL A 1 125 ? -6.322 10.079 2.628 1.00 66.62 125 VAL A CA 1
ATOM 994 C C . VAL A 1 125 ? -6.838 8.642 2.756 1.00 66.62 125 VAL A C 1
ATOM 996 O O . VAL A 1 125 ? -7.961 8.377 2.349 1.00 66.62 125 VAL A O 1
ATOM 999 N N . PHE A 1 126 ? -6.088 7.710 3.350 1.00 68.25 126 PHE A N 1
ATOM 1000 C CA . PHE A 1 126 ? -6.439 6.270 3.314 1.00 68.25 126 PHE A CA 1
ATOM 1001 C C . PHE A 1 126 ? -6.360 5.557 4.671 1.00 68.25 126 PHE A C 1
ATOM 1003 O O . PHE A 1 126 ? -6.757 4.402 4.832 1.00 68.25 126 PHE A O 1
ATOM 1010 N N . ILE A 1 127 ? -5.833 6.244 5.679 1.00 67.00 127 ILE A N 1
ATOM 1011 C CA . ILE A 1 127 ? -5.458 5.657 6.967 1.00 67.00 127 ILE A CA 1
ATOM 1012 C C . ILE A 1 127 ? -6.680 5.372 7.858 1.00 67.00 127 ILE A C 1
ATOM 1014 O O . ILE A 1 127 ? -6.606 4.589 8.809 1.00 67.00 127 ILE A O 1
ATOM 1018 N N . HIS A 1 128 ? -7.840 5.944 7.530 1.00 72.44 128 HIS A N 1
ATOM 1019 C CA . HIS A 1 128 ? -9.043 5.808 8.344 1.00 72.44 128 HIS A CA 1
ATOM 1020 C C . HIS A 1 128 ? -9.756 4.465 8.193 1.00 72.44 128 HIS A C 1
ATOM 1022 O O . HIS A 1 128 ? -10.390 4.041 9.153 1.00 72.44 128 HIS A O 1
ATOM 1028 N N . GLN A 1 129 ? -9.655 3.780 7.048 1.00 84.62 129 GLN A N 1
ATOM 1029 C CA . GLN A 1 129 ? -10.410 2.541 6.791 1.00 84.62 129 GLN A CA 1
ATOM 1030 C C . GLN A 1 129 ? -9.549 1.283 6.661 1.00 84.62 129 GLN A C 1
ATOM 1032 O O . GLN A 1 129 ? -10.085 0.169 6.701 1.00 84.62 129 GLN A O 1
ATOM 1037 N N . LEU A 1 130 ? -8.230 1.447 6.560 1.00 90.94 130 LEU A N 1
ATOM 1038 C CA . LEU A 1 130 ? -7.298 0.349 6.365 1.00 90.94 130 LEU A CA 1
ATOM 1039 C C . LEU A 1 130 ? -7.289 -0.584 7.587 1.00 90.94 130 LEU A C 1
ATOM 1041 O O . LEU A 1 130 ? -6.992 -0.181 8.712 1.00 90.94 130 LEU A O 1
ATOM 1045 N N . LYS A 1 131 ? -7.636 -1.855 7.360 1.00 92.81 131 LYS A N 1
ATOM 1046 C CA . LYS A 1 131 ? -7.791 -2.891 8.397 1.00 92.81 131 LYS A CA 1
ATOM 1047 C C . LYS A 1 131 ? -6.698 -3.943 8.339 1.00 92.81 131 LYS A C 1
ATOM 1049 O O . LYS A 1 131 ? -6.357 -4.507 9.378 1.00 92.81 131 LYS A O 1
ATOM 1054 N N . MET A 1 132 ? -6.180 -4.228 7.150 1.00 93.44 132 MET A N 1
ATOM 1055 C CA . MET A 1 132 ? -5.195 -5.278 6.940 1.00 93.44 132 MET A CA 1
ATOM 1056 C C . MET A 1 132 ? -4.085 -4.798 6.017 1.00 93.44 132 MET A C 1
ATOM 1058 O O . MET A 1 132 ? -4.341 -4.277 4.932 1.00 93.44 132 MET A O 1
ATOM 1062 N N . VAL A 1 133 ? -2.847 -5.034 6.438 1.00 91.62 133 VAL A N 1
ATOM 1063 C CA . VAL A 1 133 ? -1.665 -4.769 5.626 1.00 91.62 133 VAL A CA 1
ATOM 1064 C C . VAL A 1 133 ? -0.761 -5.991 5.608 1.00 91.62 133 VAL A C 1
ATOM 1066 O O . VAL A 1 133 ? -0.480 -6.585 6.650 1.00 91.62 133 VAL A O 1
ATOM 1069 N N . LYS A 1 134 ? -0.264 -6.339 4.421 1.00 91.06 134 LYS A N 1
ATOM 1070 C CA . LYS A 1 134 ? 0.792 -7.336 4.240 1.00 91.06 134 LYS A CA 1
ATOM 1071 C C . LYS A 1 134 ? 1.932 -6.729 3.438 1.00 91.06 134 LYS A C 1
ATOM 1073 O O . LYS A 1 134 ? 1.716 -6.296 2.313 1.00 91.06 134 LYS A O 1
ATOM 1078 N N . VAL A 1 135 ? 3.135 -6.711 3.996 1.00 88.25 135 VAL A N 1
ATOM 1079 C CA . VAL A 1 135 ? 4.324 -6.164 3.330 1.00 88.25 135 VAL A CA 1
ATOM 1080 C C . VAL A 1 135 ? 5.416 -7.212 3.339 1.00 88.25 135 VAL A C 1
ATOM 1082 O O . VAL A 1 135 ? 5.692 -7.807 4.379 1.00 88.25 135 VAL A O 1
ATOM 1085 N N . SER A 1 136 ? 6.052 -7.432 2.195 1.00 84.81 136 SER A N 1
ATOM 1086 C CA . SER A 1 136 ? 7.305 -8.177 2.144 1.00 84.81 136 SER A CA 1
ATOM 1087 C C . SER A 1 136 ? 8.505 -7.238 2.220 1.00 84.81 136 SER A C 1
ATOM 1089 O O . SER A 1 136 ? 8.613 -6.311 1.420 1.00 84.81 136 SER A O 1
ATOM 1091 N N . VAL A 1 137 ? 9.415 -7.506 3.147 1.00 76.94 137 VAL A N 1
ATOM 1092 C CA . VAL A 1 137 ? 10.630 -6.735 3.399 1.00 76.94 137 VAL A CA 1
ATOM 1093 C C . VAL A 1 137 ? 11.832 -7.623 3.091 1.00 76.94 137 VAL A C 1
ATOM 1095 O O . VAL A 1 137 ? 12.086 -8.605 3.788 1.00 76.94 137 VAL A O 1
ATOM 1098 N N . PHE A 1 138 ? 12.577 -7.274 2.044 1.00 71.88 138 PHE A N 1
ATOM 1099 C CA . PHE A 1 138 ? 13.821 -7.946 1.673 1.00 71.88 138 PHE A CA 1
ATOM 1100 C C . PHE A 1 138 ? 15.003 -6.974 1.818 1.00 71.88 138 PHE A C 1
ATOM 1102 O O . PHE A 1 138 ? 14.932 -5.833 1.359 1.00 71.88 138 PHE A O 1
ATOM 1109 N N . GLY A 1 139 ? 16.095 -7.422 2.448 1.00 65.94 139 GLY A N 1
ATOM 1110 C CA . GLY A 1 139 ? 17.321 -6.628 2.626 1.00 65.94 139 GLY A CA 1
ATOM 1111 C C . GLY A 1 139 ? 17.200 -5.451 3.612 1.00 65.94 139 GLY A C 1
ATOM 1112 O O . GLY A 1 139 ? 16.298 -5.400 4.443 1.00 65.94 139 GLY A O 1
ATOM 1113 N N . SER A 1 140 ? 18.122 -4.486 3.521 1.00 57.81 140 SER A N 1
ATOM 1114 C CA . SER A 1 140 ? 18.260 -3.328 4.430 1.00 57.81 140 SER A CA 1
ATOM 1115 C C . SER A 1 140 ? 17.273 -2.173 4.161 1.00 57.81 140 SER A C 1
ATOM 1117 O O . SER A 1 140 ? 17.548 -1.020 4.487 1.00 57.81 140 SER A O 1
ATOM 1119 N N . GLY A 1 141 ? 16.121 -2.446 3.539 1.00 61.69 141 GLY A N 1
ATOM 1120 C CA . GLY A 1 141 ? 15.266 -1.425 2.923 1.00 61.69 141 GLY A CA 1
ATOM 1121 C C . GLY A 1 141 ? 14.647 -0.408 3.893 1.00 61.69 141 GLY A C 1
ATOM 1122 O O . GLY A 1 141 ? 13.540 -0.621 4.385 1.00 61.69 141 GLY A O 1
ATOM 1123 N N . GLY A 1 142 ? 15.302 0.743 4.087 1.00 70.44 142 GLY A N 1
ATOM 1124 C CA . GLY A 1 142 ? 14.852 1.833 4.968 1.00 70.44 142 GLY A CA 1
ATOM 1125 C C . GLY A 1 142 ? 13.443 2.368 4.673 1.00 70.44 142 GLY A C 1
ATOM 1126 O O . GLY A 1 142 ? 12.689 2.659 5.600 1.00 70.44 142 GLY A O 1
ATOM 1127 N N . ASN A 1 143 ? 13.024 2.402 3.403 1.00 77.31 143 ASN A N 1
ATOM 1128 C CA . ASN A 1 143 ? 11.665 2.817 3.022 1.00 77.31 143 ASN A CA 1
ATOM 1129 C C . ASN A 1 143 ? 10.579 1.878 3.563 1.00 77.31 143 ASN A C 1
ATOM 1131 O O . ASN A 1 143 ? 9.517 2.354 3.962 1.00 77.31 143 ASN A O 1
ATOM 1135 N N . ASN A 1 144 ? 10.845 0.566 3.620 1.00 78.81 144 ASN A N 1
ATOM 1136 C CA . ASN A 1 144 ? 9.912 -0.400 4.203 1.00 78.81 144 ASN A CA 1
ATOM 1137 C C . ASN A 1 144 ? 9.656 -0.068 5.673 1.00 78.81 144 ASN A C 1
ATOM 1139 O O . ASN A 1 144 ? 8.511 -0.027 6.115 1.00 78.81 144 ASN A O 1
ATOM 1143 N N . PHE A 1 145 ? 10.725 0.216 6.421 1.00 81.44 145 PHE A N 1
ATOM 1144 C CA . PHE A 1 145 ? 10.626 0.562 7.834 1.00 81.44 145 PHE A CA 1
ATOM 1145 C C . PHE A 1 145 ? 9.886 1.880 8.059 1.00 81.44 145 PHE A C 1
ATOM 1147 O O . PHE A 1 145 ? 9.036 1.946 8.945 1.00 81.44 145 PHE A O 1
ATOM 1154 N N . LEU A 1 146 ? 10.150 2.913 7.253 1.00 84.44 146 LEU A N 1
ATOM 1155 C CA . LEU A 1 146 ? 9.426 4.184 7.354 1.00 84.44 146 LEU A CA 1
ATOM 1156 C C . LEU A 1 146 ? 7.938 4.033 7.035 1.00 84.44 146 LEU A C 1
ATOM 1158 O O . LEU A 1 146 ? 7.102 4.574 7.759 1.00 84.44 146 LEU A O 1
ATOM 1162 N N . PHE A 1 147 ? 7.605 3.255 6.005 1.00 85.44 147 PHE A N 1
ATOM 1163 C CA . PHE A 1 147 ? 6.222 2.948 5.665 1.00 85.44 147 PHE A CA 1
ATOM 1164 C C . PHE A 1 147 ? 5.515 2.205 6.806 1.00 85.44 147 PHE A C 1
ATOM 1166 O O . PHE A 1 147 ? 4.462 2.640 7.270 1.00 85.44 147 PHE A O 1
ATOM 1173 N N . LEU A 1 148 ? 6.124 1.136 7.333 1.00 86.81 148 LEU A N 1
ATOM 1174 C CA . LEU A 1 148 ? 5.584 0.378 8.467 1.00 86.81 148 LEU A CA 1
ATOM 1175 C C . LEU A 1 148 ? 5.416 1.252 9.718 1.00 86.81 148 LEU A C 1
ATOM 1177 O O . LEU A 1 148 ? 4.388 1.172 10.390 1.00 86.81 148 LEU A O 1
ATOM 1181 N N . LYS A 1 149 ? 6.386 2.126 10.009 1.00 86.81 149 LYS A N 1
ATOM 1182 C CA . LYS A 1 149 ? 6.308 3.085 11.119 1.00 86.81 149 LYS A CA 1
ATOM 1183 C C . LYS A 1 149 ? 5.128 4.044 10.946 1.00 86.81 149 LYS A C 1
ATOM 1185 O O . 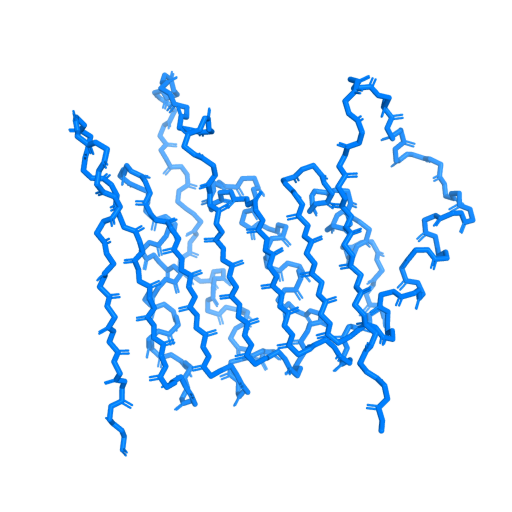LYS A 1 149 ? 4.391 4.261 11.906 1.00 86.81 149 LYS A O 1
ATOM 1190 N N . CYS A 1 150 ? 4.928 4.581 9.742 1.00 85.44 150 CYS A N 1
ATOM 1191 C CA . CYS A 1 150 ? 3.785 5.437 9.418 1.00 85.44 150 CYS A CA 1
ATOM 1192 C C . CYS A 1 150 ? 2.456 4.694 9.637 1.00 85.44 150 CYS A C 1
ATOM 1194 O O . CYS A 1 150 ? 1.569 5.204 10.324 1.00 85.44 150 CYS A O 1
ATOM 1196 N N . LEU A 1 151 ? 2.349 3.453 9.148 1.00 86.56 151 LEU A N 1
ATOM 1197 C CA . LEU A 1 151 ? 1.148 2.635 9.316 1.00 86.56 151 LEU A CA 1
ATOM 1198 C C . LEU A 1 151 ? 0.798 2.410 10.790 1.00 86.56 151 LEU A C 1
ATOM 1200 O O . LEU A 1 151 ? -0.342 2.629 11.190 1.00 86.56 151 LEU A O 1
ATOM 1204 N N . VAL A 1 152 ? 1.771 2.001 11.605 1.00 85.62 152 VAL A N 1
ATOM 1205 C CA . VAL A 1 152 ? 1.550 1.740 13.037 1.00 85.62 152 VAL A CA 1
ATOM 1206 C C . VAL A 1 152 ? 1.171 3.018 13.785 1.00 85.62 152 VAL A C 1
ATOM 1208 O O . VAL A 1 152 ? 0.296 2.984 14.650 1.00 85.62 152 VAL A O 1
ATOM 1211 N N . LYS A 1 153 ? 1.803 4.147 13.447 1.00 85.50 153 LYS A N 1
ATOM 1212 C CA . LYS A 1 153 ? 1.552 5.436 14.100 1.00 85.50 153 LYS A CA 1
ATOM 1213 C C . LYS A 1 153 ? 0.147 5.966 13.809 1.00 85.50 153 LYS A C 1
ATOM 1215 O O . LYS A 1 153 ? -0.491 6.512 14.706 1.00 85.50 153 LYS A O 1
ATOM 1220 N N . HIS A 1 154 ? -0.335 5.800 12.578 1.00 84.25 154 HIS A N 1
ATOM 1221 C CA . HIS A 1 154 ? -1.504 6.544 12.111 1.00 84.25 154 HIS A CA 1
ATOM 1222 C C . HIS A 1 154 ? -2.740 5.694 11.820 1.00 84.25 154 HIS A C 1
ATOM 1224 O O . HIS A 1 154 ? -3.858 6.172 12.021 1.00 84.25 154 HIS A O 1
ATOM 1230 N N . VAL A 1 155 ? -2.591 4.429 11.410 1.00 87.06 155 VAL A N 1
ATOM 1231 C CA . VAL A 1 155 ? -3.724 3.581 10.994 1.00 87.06 155 VAL A CA 1
ATOM 1232 C C . VAL A 1 155 ? -4.461 3.045 12.212 1.00 87.06 155 VAL A C 1
ATOM 1234 O O . VAL A 1 155 ? -4.201 1.962 12.744 1.00 87.06 155 VAL A O 1
ATOM 1237 N N . LYS A 1 156 ? -5.439 3.826 12.676 1.00 84.31 156 LYS A N 1
ATOM 1238 C CA . LYS A 1 156 ? -6.184 3.511 13.896 1.00 84.31 156 LYS A CA 1
ATOM 1239 C C . LYS A 1 156 ? -7.077 2.275 13.763 1.00 84.31 156 LYS A C 1
ATOM 1241 O O . LYS A 1 156 ? -7.319 1.631 14.780 1.00 84.31 156 LYS A O 1
ATOM 1246 N N . LEU A 1 157 ? -7.533 1.914 12.567 1.00 88.50 157 LEU A N 1
ATOM 1247 C CA . LEU A 1 157 ? -8.380 0.732 12.364 1.00 88.50 157 LEU A CA 1
ATOM 1248 C C . LEU A 1 157 ? -7.605 -0.522 11.937 1.00 88.50 157 LEU A C 1
ATOM 1250 O O . LEU A 1 157 ? -8.233 -1.543 11.647 1.00 88.50 157 LEU A O 1
ATOM 1254 N N . LEU A 1 158 ? -6.266 -0.475 11.941 1.00 89.44 158 LEU A N 1
ATOM 1255 C CA . LEU A 1 158 ? -5.433 -1.618 11.586 1.00 89.44 158 LEU A CA 1
ATOM 1256 C C . LEU A 1 158 ? -5.669 -2.754 12.586 1.00 89.44 158 LEU A C 1
ATOM 1258 O O . LEU A 1 158 ? -5.380 -2.624 13.774 1.00 89.44 158 LEU A O 1
ATOM 1262 N N . LYS A 1 159 ? -6.212 -3.867 12.094 1.00 91.12 159 LYS A N 1
ATOM 1263 C CA . LYS A 1 159 ? -6.459 -5.096 12.860 1.00 91.12 159 LYS A CA 1
ATOM 1264 C C . LYS A 1 159 ? -5.335 -6.102 12.669 1.00 91.12 159 LYS A C 1
ATOM 1266 O O . LYS A 1 159 ? -5.048 -6.891 13.567 1.00 91.12 159 LYS A O 1
ATOM 1271 N N . GLU A 1 160 ? -4.723 -6.083 11.490 1.00 91.75 160 GLU A N 1
ATOM 1272 C CA . GLU A 1 160 ? -3.715 -7.050 11.098 1.00 91.75 160 GLU A CA 1
ATOM 1273 C C . GLU A 1 160 ? -2.584 -6.399 10.310 1.00 91.75 160 GLU A C 1
ATOM 1275 O O . GLU A 1 160 ? -2.804 -5.775 9.271 1.00 91.75 160 GLU A O 1
ATOM 1280 N N . LEU A 1 161 ? -1.366 -6.618 10.795 1.00 90.62 161 LEU A N 1
ATOM 1281 C CA . LEU A 1 161 ? -0.137 -6.321 10.082 1.00 90.62 161 LEU A CA 1
ATOM 1282 C C . LEU A 1 161 ? 0.656 -7.617 9.924 1.00 90.62 161 LEU A C 1
ATOM 1284 O O . LEU A 1 161 ? 0.997 -8.266 10.915 1.00 90.62 161 LEU A O 1
ATOM 1288 N N . THR A 1 162 ? 0.927 -7.990 8.676 1.00 89.06 162 THR A N 1
ATOM 1289 C CA . THR A 1 162 ? 1.786 -9.123 8.333 1.00 89.06 162 THR A CA 1
ATOM 1290 C C . THR A 1 162 ? 3.052 -8.615 7.662 1.00 89.06 162 THR A C 1
ATOM 1292 O O . THR A 1 162 ? 2.992 -8.034 6.580 1.00 89.06 162 THR A O 1
ATOM 1295 N N . ILE A 1 163 ? 4.200 -8.873 8.279 1.00 87.06 163 ILE A N 1
ATOM 1296 C CA . ILE A 1 163 ? 5.510 -8.575 7.699 1.00 87.06 163 ILE A CA 1
ATOM 1297 C C . ILE A 1 163 ? 6.125 -9.900 7.271 1.00 87.06 163 ILE A C 1
ATOM 1299 O O . ILE A 1 163 ? 6.403 -10.750 8.114 1.00 87.06 163 ILE A O 1
ATOM 1303 N N . LEU A 1 164 ? 6.309 -10.081 5.967 1.00 82.38 164 LEU A N 1
ATOM 1304 C CA . LEU A 1 164 ? 7.079 -11.191 5.420 1.00 82.38 164 LEU A CA 1
ATOM 1305 C C . LEU A 1 164 ? 8.522 -10.731 5.276 1.00 82.38 164 LEU A C 1
ATOM 1307 O O . LEU A 1 164 ? 8.781 -9.816 4.505 1.00 82.38 164 LEU A O 1
ATOM 1311 N N . TYR A 1 165 ? 9.458 -11.349 5.977 1.00 75.81 165 TYR A N 1
ATOM 1312 C CA . TYR A 1 165 ? 10.875 -11.058 5.787 1.00 75.81 165 TYR A CA 1
ATOM 1313 C C . TYR A 1 165 ? 11.618 -12.321 5.366 1.00 75.81 165 TYR A C 1
ATOM 1315 O O . TYR A 1 165 ? 11.243 -13.438 5.729 1.00 75.81 165 TYR A O 1
ATOM 1323 N N . SER A 1 166 ? 12.673 -12.133 4.581 1.00 66.56 166 SER A N 1
ATOM 1324 C CA . SER A 1 166 ? 13.644 -13.181 4.279 1.00 66.56 166 SER A CA 1
ATOM 1325 C C . SER A 1 166 ? 15.011 -12.683 4.714 1.00 66.56 166 SER A C 1
ATOM 1327 O O . SER A 1 166 ? 15.511 -11.687 4.190 1.00 66.56 166 SER A O 1
ATOM 1329 N N . LEU A 1 167 ? 15.610 -13.376 5.678 1.00 55.91 167 LEU A N 1
ATOM 1330 C CA . LEU A 1 167 ? 17.021 -13.211 6.007 1.00 55.91 167 LEU A CA 1
ATOM 1331 C C . LEU A 1 167 ? 17.819 -13.926 4.911 1.00 55.91 167 LEU A C 1
ATOM 1333 O O . LEU A 1 167 ? 17.505 -15.063 4.557 1.00 55.91 167 LEU A O 1
ATOM 1337 N N . GLY A 1 168 ? 18.773 -13.230 4.294 1.00 47.34 168 GLY A N 1
ATOM 1338 C CA . GLY A 1 168 ? 19.535 -13.761 3.164 1.00 47.34 168 GLY A CA 1
ATOM 1339 C C . GLY A 1 168 ? 20.202 -15.096 3.509 1.00 47.34 168 GLY A C 1
ATOM 1340 O O . GLY A 1 168 ? 20.933 -15.177 4.490 1.00 47.34 168 GLY A O 1
ATOM 1341 N N . GLY A 1 169 ? 19.936 -16.128 2.701 1.00 47.00 169 GLY A N 1
ATOM 1342 C CA . GLY A 1 169 ? 20.627 -17.422 2.752 1.00 47.00 169 GLY A CA 1
ATOM 1343 C C . GLY A 1 169 ? 19.726 -18.659 2.814 1.00 47.00 169 GLY A C 1
ATOM 1344 O O . GLY A 1 169 ? 20.133 -19.712 2.337 1.00 47.00 169 GLY A O 1
ATOM 1345 N N . VAL A 1 170 ? 18.494 -18.558 3.324 1.00 42.22 170 VAL A N 1
ATOM 1346 C CA . VAL A 1 170 ? 17.566 -19.703 3.410 1.00 42.22 170 VAL A CA 1
ATOM 1347 C C . VAL A 1 170 ? 16.171 -19.278 2.957 1.00 42.22 170 VAL A C 1
ATOM 1349 O O . VAL A 1 170 ? 15.669 -18.231 3.362 1.00 42.22 170 VAL A O 1
ATOM 1352 N N . GLN A 1 171 ? 15.555 -20.088 2.088 1.00 44.47 171 GLN A N 1
ATOM 1353 C CA . GLN A 1 171 ? 14.228 -19.871 1.498 1.00 44.47 171 GLN A CA 1
ATOM 1354 C C . GLN A 1 171 ? 13.098 -20.065 2.526 1.00 44.47 171 GLN A C 1
ATOM 1356 O O . GLN A 1 171 ? 12.238 -20.928 2.375 1.00 44.47 171 GLN A O 1
ATOM 1361 N N . THR A 1 172 ? 13.077 -19.266 3.587 1.00 40.97 172 THR A N 1
ATOM 1362 C CA . THR A 1 172 ? 11.978 -19.257 4.556 1.00 40.97 172 THR A CA 1
ATOM 1363 C C . THR A 1 172 ? 11.458 -17.842 4.700 1.00 40.97 172 THR A C 1
ATOM 1365 O O . THR A 1 172 ? 12.011 -17.044 5.454 1.00 40.97 172 THR A O 1
ATOM 1368 N N . ALA A 1 173 ? 10.377 -17.528 3.982 1.00 44.72 173 ALA A N 1
ATOM 1369 C CA . ALA A 1 173 ? 9.579 -16.351 4.291 1.00 44.72 173 ALA A CA 1
ATOM 1370 C C . ALA A 1 173 ? 8.944 -16.573 5.669 1.00 44.72 173 ALA A C 1
ATOM 1372 O O . ALA A 1 173 ? 7.979 -17.326 5.805 1.00 44.72 173 ALA A O 1
ATOM 1373 N N . GLN A 1 174 ? 9.510 -15.954 6.701 1.00 51.38 174 GLN A N 1
ATOM 1374 C CA . GLN A 1 174 ? 8.902 -15.939 8.025 1.00 51.38 174 GLN A CA 1
ATOM 1375 C C . GLN A 1 174 ? 7.961 -14.737 8.099 1.00 51.38 174 GLN A C 1
ATOM 1377 O O . GLN A 1 174 ? 8.310 -13.617 7.725 1.00 51.38 174 GLN A O 1
ATOM 1382 N N . GLY A 1 175 ? 6.721 -14.997 8.511 1.00 51.28 175 GLY A N 1
ATOM 1383 C CA . GLY A 1 175 ? 5.698 -13.976 8.676 1.00 51.28 175 GLY A CA 1
ATOM 1384 C C . GLY A 1 175 ? 5.549 -13.600 10.142 1.00 51.28 175 GLY A C 1
ATOM 1385 O O . GLY A 1 175 ? 5.128 -14.435 10.938 1.00 51.28 175 GLY A O 1
ATOM 1386 N N . ILE A 1 176 ? 5.817 -12.345 10.498 1.00 59.31 176 ILE A N 1
ATOM 1387 C CA . ILE A 1 176 ? 5.342 -11.798 11.773 1.00 59.31 176 ILE A CA 1
ATOM 1388 C C . ILE A 1 176 ? 3.917 -11.310 11.540 1.00 59.31 176 ILE A C 1
ATOM 1390 O O . ILE A 1 176 ? 3.699 -10.372 10.773 1.00 59.31 176 ILE A O 1
ATOM 1394 N N . ARG A 1 177 ? 2.948 -11.960 12.191 1.00 59.72 177 ARG A N 1
ATOM 1395 C CA . ARG A 1 177 ? 1.544 -11.540 12.201 1.00 59.72 177 ARG A CA 1
ATOM 1396 C C . ARG A 1 177 ? 1.224 -10.928 13.553 1.00 59.72 177 ARG A C 1
ATOM 1398 O O . ARG A 1 177 ? 1.122 -11.641 14.549 1.00 59.72 177 ARG A O 1
ATOM 1405 N N . GLN A 1 178 ? 1.011 -9.620 13.582 1.00 67.44 178 GLN A N 1
ATOM 1406 C CA . GLN A 1 178 ? 0.526 -8.944 14.776 1.00 67.44 178 GLN A CA 1
ATOM 1407 C C . GLN A 1 178 ? -0.970 -8.671 14.617 1.00 67.44 178 GLN A C 1
ATOM 1409 O O . GLN A 1 178 ? -1.383 -7.848 13.798 1.00 67.44 178 GLN A O 1
ATOM 1414 N N . LYS A 1 179 ? -1.794 -9.376 15.404 1.00 66.50 179 LYS A N 1
ATOM 1415 C CA . LYS A 1 179 ? -3.180 -8.959 15.641 1.00 66.50 179 LYS A CA 1
ATOM 1416 C C . LYS A 1 179 ? -3.141 -7.827 16.654 1.00 66.50 179 LYS A C 1
ATOM 1418 O O . LYS A 1 179 ? -2.782 -8.044 17.811 1.00 66.50 179 LYS A O 1
ATOM 1423 N N . LEU A 1 180 ? -3.483 -6.626 16.211 1.00 62.81 180 LEU A N 1
ATOM 1424 C CA . LEU A 1 180 ? -3.530 -5.465 17.085 1.00 62.81 180 LEU A CA 1
ATOM 1425 C C . LEU A 1 180 ? -4.821 -5.560 17.903 1.00 62.81 180 LEU A C 1
ATOM 1427 O O . LEU A 1 180 ? -5.916 -5.365 17.378 1.00 62.81 180 LEU A O 1
ATOM 1431 N N . LYS A 1 181 ? -4.694 -5.937 19.181 1.00 49.00 181 LYS A N 1
ATOM 1432 C CA . LYS A 1 181 ? -5.785 -5.796 20.149 1.00 49.00 181 LYS A CA 1
ATOM 1433 C C . LYS A 1 181 ? -5.905 -4.304 20.457 1.00 49.00 181 LYS A C 1
ATOM 1435 O O . LYS A 1 181 ? -4.929 -3.708 20.908 1.00 49.00 181 LYS A O 1
ATOM 1440 N N . LYS A 1 182 ? -7.055 -3.716 20.152 1.00 51.19 182 LYS A N 1
ATOM 1441 C CA . LYS A 1 182 ? -7.439 -2.385 20.619 1.00 51.19 182 LYS A CA 1
ATOM 1442 C C . LYS A 1 182 ? -8.620 -2.536 21.547 1.00 51.19 182 LYS A C 1
ATOM 1444 O O . LYS A 1 182 ? -9.487 -3.372 21.203 1.00 51.19 182 LYS A O 1
#

Organism: NCBI:txid39325